Protein AF-A0A7R9EX30-F1 (afdb_monomer_lite)

Structure (mmCIF, N/CA/C/O backbone):
data_AF-A0A7R9EX30-F1
#
_entry.id   AF-A0A7R9EX30-F1
#
loop_
_atom_site.group_PDB
_atom_site.id
_atom_site.type_symbol
_atom_site.label_atom_id
_atom_site.label_alt_id
_atom_site.label_comp_id
_atom_site.label_asym_id
_atom_site.label_entity_id
_atom_site.label_seq_id
_atom_site.pdbx_PDB_ins_code
_atom_site.Cartn_x
_atom_site.Cartn_y
_atom_site.Cartn_z
_atom_site.occupancy
_atom_site.B_iso_or_equiv
_atom_site.auth_seq_id
_atom_site.auth_comp_id
_atom_site.auth_asym_id
_atom_site.auth_atom_id
_atom_site.pdbx_PDB_model_num
ATOM 1 N N . MET A 1 1 ? -9.627 -16.701 -15.677 1.00 30.45 1 MET A N 1
ATOM 2 C CA . MET A 1 1 ? -9.906 -16.540 -17.117 1.00 30.45 1 MET A CA 1
ATOM 3 C C . MET A 1 1 ? -9.283 -15.235 -17.577 1.00 30.45 1 MET A C 1
ATOM 5 O O . MET A 1 1 ? -9.792 -14.176 -17.237 1.00 30.45 1 MET A O 1
ATOM 9 N N . SER A 1 2 ? -8.123 -15.311 -18.222 1.00 34.50 2 SER A N 1
ATOM 10 C CA . SER A 1 2 ? -7.417 -14.167 -18.801 1.00 34.50 2 SER A CA 1
ATOM 11 C C . SER A 1 2 ? -8.084 -13.784 -20.119 1.00 34.50 2 SER A C 1
ATOM 13 O O . SER A 1 2 ? -8.104 -14.588 -21.047 1.00 34.50 2 SER A O 1
ATOM 15 N N . PHE A 1 3 ? -8.633 -12.573 -20.204 1.00 44.47 3 PHE A N 1
ATOM 16 C CA . PHE A 1 3 ? -9.014 -11.983 -21.483 1.00 44.47 3 PHE A CA 1
ATOM 17 C C . PHE A 1 3 ? -7.725 -11.647 -22.239 1.00 44.47 3 PHE A C 1
ATOM 19 O O . PHE A 1 3 ? -7.141 -10.580 -22.049 1.00 44.47 3 PHE A O 1
ATOM 26 N N . GLU A 1 4 ? -7.243 -12.575 -23.064 1.00 51.69 4 GLU A N 1
ATOM 27 C CA . GLU A 1 4 ? -6.315 -12.228 -24.136 1.00 51.69 4 GLU A CA 1
ATOM 28 C C . GLU A 1 4 ? -7.069 -11.315 -25.103 1.00 51.69 4 GLU A C 1
ATOM 30 O O . GLU A 1 4 ? -7.846 -11.754 -25.948 1.00 51.69 4 GLU A O 1
ATOM 35 N N . LEU A 1 5 ? -6.906 -10.006 -24.908 1.00 55.34 5 LEU A N 1
ATOM 36 C CA . LEU A 1 5 ? -7.378 -9.001 -25.844 1.00 55.34 5 LEU A CA 1
ATOM 37 C C . LEU A 1 5 ? -6.780 -9.330 -27.220 1.00 55.34 5 LEU A C 1
ATOM 39 O O . LEU A 1 5 ? -5.555 -9.388 -27.354 1.00 55.34 5 LEU A O 1
ATOM 43 N N . LEU A 1 6 ? -7.640 -9.506 -28.227 1.00 61.50 6 LEU A N 1
ATOM 44 C CA . LEU A 1 6 ? -7.308 -9.582 -29.655 1.00 61.50 6 LEU A CA 1
ATOM 45 C C . LEU A 1 6 ? -6.688 -8.251 -30.114 1.00 61.50 6 LEU A C 1
ATOM 47 O O . LEU A 1 6 ? -7.294 -7.438 -30.805 1.00 61.50 6 LEU A O 1
ATOM 51 N N . SER A 1 7 ? -5.475 -7.984 -29.651 1.00 65.50 7 SER A N 1
ATOM 52 C CA . SER A 1 7 ? -4.681 -6.828 -30.021 1.00 65.50 7 SER A CA 1
ATOM 53 C C . SER A 1 7 ? -4.092 -7.098 -31.401 1.00 65.50 7 SER A C 1
ATOM 55 O O . SER A 1 7 ? -3.273 -7.998 -31.561 1.00 65.50 7 SER A O 1
ATOM 57 N N . THR A 1 8 ? -4.470 -6.291 -32.391 1.00 75.69 8 THR A N 1
ATOM 58 C CA . THR A 1 8 ? -3.942 -6.374 -33.765 1.00 75.69 8 THR A CA 1
ATOM 59 C C . THR A 1 8 ? -2.451 -6.038 -33.858 1.00 75.69 8 THR A C 1
ATOM 61 O O . THR A 1 8 ? -1.811 -6.335 -34.866 1.00 75.69 8 THR A O 1
ATOM 64 N N . ARG A 1 9 ? -1.870 -5.433 -32.812 1.00 80.12 9 ARG A N 1
ATOM 65 C CA . ARG A 1 9 ? -0.438 -5.128 -32.755 1.00 80.12 9 ARG A CA 1
ATOM 66 C C . ARG A 1 9 ? 0.376 -6.340 -32.300 1.00 80.12 9 ARG A C 1
ATOM 68 O O . ARG A 1 9 ? 0.007 -7.035 -31.352 1.00 80.12 9 ARG A O 1
ATOM 75 N N . ARG A 1 10 ? 1.529 -6.541 -32.946 1.00 81.44 10 ARG A N 1
ATOM 76 C CA . ARG A 1 10 ? 2.543 -7.505 -32.496 1.00 81.44 10 ARG A CA 1
ATOM 77 C C . ARG A 1 10 ? 3.085 -7.067 -31.127 1.00 81.44 10 ARG A C 1
ATOM 79 O O . ARG A 1 10 ? 3.321 -5.868 -30.948 1.00 81.44 10 ARG A O 1
ATOM 86 N N . PRO A 1 11 ? 3.273 -7.994 -30.171 1.00 83.94 11 PRO A N 1
ATOM 87 C CA . PRO A 1 11 ? 3.837 -7.654 -28.872 1.00 83.94 11 PRO A CA 1
ATOM 88 C C . PRO A 1 11 ? 5.258 -7.117 -29.046 1.00 83.94 11 PRO A C 1
ATOM 90 O O . PRO A 1 11 ? 6.052 -7.653 -29.817 1.00 83.94 11 PRO A O 1
ATOM 93 N N . THR A 1 12 ? 5.569 -6.034 -28.343 1.00 88.38 12 THR A N 1
ATOM 94 C CA . THR A 1 12 ? 6.916 -5.462 -28.331 1.00 88.38 12 THR A CA 1
ATOM 95 C C . THR A 1 12 ? 7.791 -6.146 -27.282 1.00 88.38 12 THR A C 1
ATOM 97 O O . THR A 1 12 ? 7.291 -6.720 -26.314 1.00 88.38 12 THR A O 1
ATOM 100 N N . ARG A 1 13 ? 9.118 -5.984 -27.394 1.00 86.31 13 ARG A N 1
ATOM 101 C CA . ARG A 1 13 ? 10.075 -6.446 -26.368 1.00 86.31 13 ARG A CA 1
ATOM 102 C C . ARG A 1 13 ? 9.781 -5.866 -24.975 1.00 86.31 13 ARG A C 1
ATOM 104 O O . ARG A 1 13 ? 10.134 -6.461 -23.961 1.00 86.31 13 ARG A O 1
ATOM 111 N N . VAL A 1 14 ? 9.140 -4.695 -24.924 1.00 87.38 14 VAL A N 1
ATOM 112 C CA . VAL A 1 14 ? 8.677 -4.061 -23.682 1.00 87.38 14 VAL A CA 1
ATOM 113 C C . VAL A 1 14 ? 7.438 -4.773 -23.140 1.00 87.38 14 VAL A C 1
ATOM 115 O O . VAL A 1 14 ? 7.403 -5.088 -21.954 1.00 87.38 14 VAL A O 1
ATOM 118 N N . ASP A 1 15 ? 6.454 -5.091 -23.987 1.00 88.00 15 ASP A N 1
ATOM 119 C CA . ASP A 1 15 ? 5.266 -5.847 -23.566 1.00 88.00 15 ASP A CA 1
ATOM 120 C C . ASP A 1 15 ? 5.659 -7.231 -23.008 1.00 88.00 15 ASP A C 1
ATOM 122 O O . ASP A 1 15 ? 5.120 -7.669 -21.994 1.00 88.00 15 ASP A O 1
ATOM 126 N N . GLU A 1 16 ? 6.644 -7.902 -23.612 1.00 89.31 16 GLU A N 1
ATOM 127 C CA . GLU A 1 16 ? 7.201 -9.170 -23.111 1.00 89.31 16 GLU A CA 1
ATOM 128 C C . GLU A 1 16 ? 7.868 -9.038 -21.736 1.00 89.31 16 GLU A C 1
ATOM 130 O O . GLU A 1 16 ? 7.837 -9.968 -20.929 1.00 89.31 16 GLU A O 1
ATOM 135 N N . LEU A 1 17 ? 8.496 -7.894 -21.458 1.00 90.56 17 LEU A N 1
ATOM 136 C CA . LEU A 1 17 ? 9.105 -7.615 -20.160 1.00 90.56 17 LEU A CA 1
ATOM 137 C C . LEU A 1 17 ? 8.028 -7.440 -19.079 1.00 90.56 17 LEU A C 1
ATOM 139 O O . LEU A 1 17 ? 8.109 -8.070 -18.027 1.00 90.56 17 LEU A O 1
ATOM 143 N N . TYR A 1 18 ? 6.990 -6.649 -19.365 1.00 87.81 18 TYR A N 1
ATOM 144 C CA . TYR A 1 18 ? 5.854 -6.460 -18.455 1.00 87.81 18 TYR A CA 1
ATOM 145 C C . TYR A 1 18 ? 5.036 -7.737 -18.244 1.00 87.81 18 TYR A C 1
ATOM 147 O O . TYR A 1 18 ? 4.479 -7.930 -17.168 1.00 87.81 18 TYR A O 1
ATOM 155 N N . LYS A 1 19 ? 4.966 -8.629 -19.240 1.00 87.94 19 LYS A N 1
ATOM 156 C CA . LYS A 1 19 ? 4.365 -9.961 -19.067 1.00 87.94 19 LYS A CA 1
ATOM 157 C C . LYS A 1 19 ? 5.197 -10.864 -18.153 1.00 87.94 19 LYS A C 1
ATOM 159 O O . LYS A 1 19 ? 4.623 -11.671 -17.431 1.00 87.94 19 LYS A O 1
ATOM 164 N N . ALA A 1 20 ? 6.525 -10.740 -18.181 1.00 91.25 20 ALA A N 1
ATOM 165 C CA . ALA A 1 20 ? 7.414 -11.577 -17.377 1.00 91.25 20 ALA A CA 1
ATOM 166 C C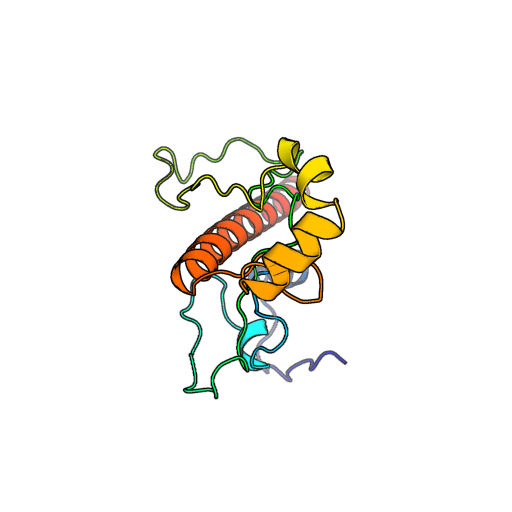 . ALA A 1 20 ? 7.446 -11.181 -15.894 1.00 91.25 20 ALA A C 1
ATOM 168 O O . ALA A 1 20 ? 7.562 -12.050 -15.033 1.00 91.25 20 ALA A O 1
ATOM 169 N N . VAL A 1 21 ? 7.331 -9.887 -15.585 1.00 90.31 21 VAL A N 1
ATOM 170 C CA . VAL A 1 21 ? 7.318 -9.387 -14.205 1.00 90.31 21 VAL A CA 1
ATOM 171 C C . VAL A 1 21 ? 5.894 -8.960 -13.842 1.00 90.31 21 VAL A C 1
ATOM 173 O O . VAL A 1 21 ? 5.437 -7.926 -14.327 1.00 90.31 21 VAL A O 1
ATOM 176 N N . PRO A 1 22 ? 5.168 -9.697 -12.983 1.00 88.81 22 PRO A N 1
ATOM 177 C CA . PRO A 1 22 ? 3.807 -9.325 -12.612 1.00 88.81 22 PRO A CA 1
ATOM 178 C C . PRO A 1 22 ? 3.771 -8.052 -11.750 1.00 88.81 22 PRO A C 1
ATOM 180 O O . PRO A 1 22 ? 4.714 -7.732 -11.017 1.00 88.81 22 PRO A O 1
ATOM 183 N N . LYS A 1 23 ? 2.646 -7.323 -11.799 1.00 87.81 23 LYS A N 1
ATOM 184 C CA . LYS A 1 23 ? 2.392 -6.202 -10.879 1.00 87.81 23 LYS A CA 1
ATOM 185 C C . LYS A 1 23 ? 2.330 -6.732 -9.433 1.00 87.81 23 LYS A C 1
ATOM 187 O O . LYS A 1 23 ? 1.695 -7.761 -9.196 1.00 87.81 23 LYS A O 1
ATOM 192 N N . PRO A 1 24 ? 2.941 -6.044 -8.453 1.00 88.69 24 PRO A N 1
ATOM 193 C CA . PRO A 1 24 ? 2.877 -6.461 -7.058 1.00 88.69 24 PRO A CA 1
ATOM 194 C C . PRO A 1 24 ? 1.444 -6.373 -6.511 1.00 88.69 24 PRO A C 1
ATOM 196 O O . PRO A 1 24 ? 0.687 -5.453 -6.832 1.00 88.69 24 PRO A O 1
ATOM 199 N N . ALA A 1 25 ? 1.082 -7.330 -5.656 1.00 86.62 25 ALA A N 1
ATOM 200 C CA . ALA A 1 25 ? -0.222 -7.368 -5.002 1.00 86.62 25 ALA A CA 1
ATOM 201 C C . ALA A 1 25 ? -0.403 -6.210 -3.998 1.00 86.62 25 ALA A C 1
ATOM 203 O O . ALA A 1 25 ? 0.566 -5.648 -3.491 1.00 86.62 25 ALA A O 1
ATOM 204 N N . GLY A 1 26 ? -1.659 -5.868 -3.691 1.00 83.81 26 GLY A N 1
ATOM 205 C CA . GLY A 1 26 ? -2.007 -4.858 -2.678 1.00 83.81 26 GLY A CA 1
ATOM 206 C C . GLY A 1 26 ? -2.131 -3.420 -3.197 1.00 83.81 26 GLY A C 1
ATOM 207 O O . GLY A 1 26 ? -2.500 -2.529 -2.440 1.00 83.81 26 GLY A O 1
ATOM 208 N N . GLY A 1 27 ? -1.875 -3.178 -4.487 1.00 82.88 27 GLY A N 1
ATOM 209 C CA . GLY A 1 27 ? -2.064 -1.860 -5.107 1.00 82.88 27 GLY A CA 1
ATOM 210 C C . GLY A 1 27 ? -3.517 -1.515 -5.454 1.00 82.88 27 GLY A C 1
ATOM 211 O O . GLY A 1 27 ? -3.792 -0.376 -5.839 1.00 82.88 27 GLY A O 1
ATOM 212 N N . VAL A 1 28 ? -4.434 -2.479 -5.339 1.00 86.31 28 VAL A N 1
ATOM 213 C CA . VAL A 1 28 ? -5.857 -2.340 -5.671 1.00 86.31 28 VAL A CA 1
ATOM 214 C C . VAL A 1 28 ? -6.697 -2.761 -4.458 1.00 86.31 28 VAL A C 1
ATOM 216 O O . VAL A 1 28 ? -6.433 -3.820 -3.886 1.00 86.31 28 VAL A O 1
ATOM 219 N N . PRO A 1 29 ? -7.698 -1.960 -4.049 1.00 85.12 29 PRO A N 1
ATOM 220 C CA . PRO A 1 29 ? -8.637 -2.341 -2.994 1.00 85.12 29 PRO A CA 1
ATOM 221 C C . PRO A 1 29 ? -9.410 -3.622 -3.336 1.00 85.12 29 PRO A C 1
ATOM 223 O O . PRO A 1 29 ? -9.800 -3.818 -4.484 1.00 85.12 29 PRO A O 1
ATOM 226 N N . LYS A 1 30 ? -9.697 -4.465 -2.335 1.00 79.44 30 LYS A N 1
ATOM 227 C CA . LYS A 1 30 ? -10.373 -5.766 -2.529 1.00 79.44 30 LYS A CA 1
ATOM 228 C C . LYS A 1 30 ? -11.758 -5.661 -3.168 1.00 79.44 30 LYS A C 1
ATOM 230 O O . LYS A 1 30 ? -12.067 -6.416 -4.079 1.00 79.44 30 LYS A O 1
ATOM 235 N N . HIS A 1 31 ? -12.572 -4.716 -2.704 1.00 79.38 31 HIS A N 1
ATOM 236 C CA . HIS A 1 31 ? -13.904 -4.431 -3.257 1.00 79.38 31 HIS A CA 1
ATOM 237 C C . HIS A 1 31 ? -13.842 -3.328 -4.323 1.00 79.38 31 HIS A C 1
ATOM 239 O O . HIS A 1 31 ? -14.727 -2.482 -4.429 1.00 79.38 31 HIS A O 1
ATOM 245 N N . GLY A 1 32 ? -12.731 -3.283 -5.060 1.00 80.19 32 GLY A N 1
ATOM 246 C CA . GLY A 1 32 ? -12.483 -2.292 -6.088 1.00 80.19 32 GLY A CA 1
ATOM 247 C C . GLY A 1 32 ? -13.156 -2.605 -7.417 1.00 80.19 32 GLY A C 1
ATOM 248 O O . GLY A 1 32 ? -13.594 -3.723 -7.678 1.00 80.19 32 GLY A O 1
ATOM 249 N N . LEU A 1 33 ? -13.214 -1.596 -8.284 1.00 85.25 33 LEU A N 1
ATOM 250 C CA . LEU A 1 33 ? -13.722 -1.770 -9.642 1.00 85.25 33 LEU A CA 1
ATOM 251 C C . LEU A 1 33 ? -12.753 -2.629 -10.471 1.00 85.25 33 LEU A C 1
ATOM 253 O O . LEU A 1 33 ? -11.540 -2.440 -10.348 1.00 85.25 33 LEU A O 1
ATOM 257 N N . PRO A 1 34 ? -13.247 -3.484 -11.387 1.00 85.62 34 PRO A N 1
ATOM 258 C CA . PRO A 1 34 ? -12.391 -4.317 -12.236 1.00 85.62 34 PRO A CA 1
ATOM 259 C C . PRO A 1 34 ? -11.326 -3.523 -13.007 1.00 85.62 34 PRO A C 1
ATOM 261 O O . PRO A 1 34 ? -10.176 -3.950 -13.086 1.00 85.62 34 PRO A O 1
ATOM 264 N N . ILE A 1 35 ? -11.684 -2.321 -13.477 1.00 85.69 35 ILE A N 1
ATOM 265 C CA . ILE A 1 35 ? -10.802 -1.417 -14.235 1.00 85.69 35 ILE A CA 1
ATOM 266 C C . ILE A 1 35 ? -9.543 -0.991 -13.459 1.00 85.69 35 ILE A C 1
ATOM 268 O O . ILE A 1 35 ? -8.557 -0.552 -14.048 1.00 85.69 35 ILE A O 1
ATOM 272 N N . TRP A 1 36 ? -9.538 -1.113 -12.129 1.00 86.44 36 TRP A N 1
ATOM 273 C CA . TRP A 1 36 ? -8.389 -0.731 -11.310 1.00 86.44 36 TRP A CA 1
ATOM 274 C C . TRP A 1 36 ? -7.216 -1.712 -11.409 1.00 86.44 36 TRP A C 1
ATOM 276 O O . TRP A 1 36 ? -6.089 -1.308 -11.131 1.00 86.44 36 TRP A O 1
ATOM 286 N N . ASN A 1 37 ? -7.448 -2.960 -11.829 1.00 84.75 37 ASN A N 1
ATOM 287 C CA . ASN A 1 37 ? -6.379 -3.949 -12.024 1.00 84.75 37 ASN A CA 1
ATOM 288 C C . ASN A 1 37 ? -5.502 -3.617 -13.241 1.00 84.75 37 ASN A C 1
ATOM 290 O O . ASN A 1 37 ? -4.274 -3.768 -13.213 1.00 84.75 37 ASN A O 1
ATOM 294 N N . ASP A 1 38 ? -6.128 -3.092 -14.290 1.00 84.19 38 ASP A N 1
ATOM 295 C CA . ASP A 1 38 ? -5.439 -2.722 -15.525 1.00 84.19 38 ASP A CA 1
ATOM 296 C C . ASP A 1 38 ? -4.717 -1.381 -15.387 1.00 84.19 38 ASP A C 1
ATOM 298 O O . ASP A 1 38 ? -3.681 -1.154 -16.018 1.00 84.19 38 ASP A O 1
ATOM 302 N N . LEU A 1 39 ? -5.186 -0.534 -14.469 1.00 87.56 39 LEU A N 1
ATOM 303 C CA . LEU A 1 39 ? -4.619 0.778 -14.207 1.00 87.56 39 LEU A CA 1
ATOM 304 C C . LEU A 1 39 ? -3.137 0.709 -13.787 1.00 87.56 39 LEU A C 1
ATOM 306 O O . LEU A 1 39 ? -2.674 -0.222 -13.114 1.00 87.56 39 LEU A O 1
ATOM 310 N N . LEU A 1 40 ? -2.375 1.729 -14.180 1.00 86.81 40 LEU A N 1
ATOM 311 C CA . LEU A 1 40 ? -1.012 1.932 -13.700 1.00 86.81 40 LEU A CA 1
ATOM 312 C C . LEU A 1 40 ? -1.008 2.273 -12.203 1.00 86.81 40 LEU A C 1
ATOM 314 O O . LEU A 1 40 ? -1.964 2.833 -11.659 1.00 86.81 40 LEU A O 1
ATOM 318 N N . LEU A 1 41 ? 0.092 1.937 -11.528 1.00 87.19 41 LEU A N 1
ATOM 319 C CA . LEU A 1 41 ? 0.255 2.175 -10.092 1.00 87.19 41 LEU A CA 1
ATOM 320 C C . LEU A 1 41 ? 0.400 3.670 -9.741 1.00 87.19 41 LEU A C 1
ATOM 322 O O . LEU A 1 41 ? 0.098 4.045 -8.613 1.00 87.19 41 LEU A O 1
ATOM 326 N N . ASP A 1 42 ? 0.807 4.529 -10.681 1.00 84.06 42 ASP A N 1
ATOM 327 C CA . ASP A 1 42 ? 0.841 5.990 -10.488 1.00 84.06 42 ASP A CA 1
ATOM 328 C C . ASP A 1 42 ? -0.457 6.706 -10.874 1.00 84.06 42 ASP A C 1
ATOM 330 O O . ASP A 1 42 ? -0.699 7.829 -10.431 1.00 84.06 42 ASP A O 1
ATOM 334 N N . ALA A 1 43 ? -1.302 6.070 -11.679 1.00 87.25 43 ALA A N 1
ATOM 335 C CA . ALA A 1 43 ? -2.517 6.689 -12.158 1.00 87.25 43 ALA A CA 1
ATOM 336 C C . ALA A 1 43 ? -3.545 6.815 -11.027 1.00 87.25 43 ALA A C 1
ATOM 338 O O . ALA A 1 43 ? -3.709 5.933 -10.174 1.00 87.25 43 ALA A O 1
ATOM 339 N N . LYS A 1 44 ? -4.259 7.942 -11.028 1.00 84.69 44 LYS A N 1
ATOM 340 C CA . LYS A 1 44 ? -5.291 8.255 -10.037 1.00 84.69 44 LYS A CA 1
ATOM 341 C C . LYS A 1 44 ? -6.410 7.214 -10.094 1.00 84.69 44 LYS A C 1
ATOM 343 O O . LYS A 1 44 ? -6.973 6.977 -11.159 1.00 84.69 44 LYS A O 1
ATOM 348 N N . LEU A 1 45 ? -6.770 6.641 -8.943 1.00 84.44 45 LEU A N 1
ATOM 349 C CA . LEU A 1 45 ? -7.942 5.768 -8.852 1.00 84.44 45 LEU A CA 1
ATOM 350 C C . LEU A 1 45 ? -9.212 6.593 -9.121 1.00 84.44 45 LEU A C 1
ATOM 352 O O . LEU A 1 45 ? -9.428 7.595 -8.430 1.00 84.44 45 LEU A O 1
ATOM 356 N N . PRO A 1 46 ? -10.059 6.208 -10.093 1.00 83.00 46 PRO A N 1
ATOM 357 C CA . PRO A 1 46 ? -11.349 6.851 -10.284 1.00 83.00 46 PRO A CA 1
ATOM 358 C C . PRO A 1 46 ? -12.272 6.454 -9.129 1.00 83.00 46 PRO A C 1
ATOM 360 O O . PRO A 1 46 ? -12.736 5.317 -9.051 1.00 83.00 46 PRO A O 1
ATOM 363 N N . ILE A 1 47 ? -12.502 7.385 -8.202 1.00 81.19 47 ILE A N 1
ATOM 364 C CA . ILE A 1 47 ? -13.362 7.168 -7.034 1.00 81.19 47 ILE A CA 1
ATOM 365 C C . ILE A 1 47 ? -14.789 7.512 -7.420 1.00 81.19 47 ILE A C 1
ATOM 367 O O . ILE A 1 47 ? -15.098 8.658 -7.746 1.00 81.19 47 ILE A O 1
ATOM 371 N N . ILE A 1 48 ? -15.656 6.512 -7.349 1.00 81.94 48 ILE A N 1
ATOM 372 C CA . ILE A 1 48 ? -17.097 6.689 -7.483 1.00 81.94 48 ILE A CA 1
ATOM 373 C C . ILE A 1 48 ? -17.651 7.081 -6.111 1.00 81.94 48 ILE A C 1
ATOM 375 O O . ILE A 1 48 ? -17.134 6.649 -5.078 1.00 81.94 48 ILE A O 1
ATOM 379 N N . LYS A 1 49 ? -18.709 7.898 -6.086 1.00 81.44 49 LYS A N 1
ATOM 380 C CA . LYS A 1 49 ? -19.484 8.163 -4.867 1.00 81.44 49 LYS A CA 1
ATOM 381 C C . LYS A 1 49 ? -20.209 6.879 -4.448 1.00 81.44 49 LYS A C 1
ATOM 383 O O . LYS A 1 49 ? -21.355 6.657 -4.820 1.00 81.44 49 LYS A O 1
ATOM 388 N N . ALA A 1 50 ? -19.504 6.013 -3.732 1.00 79.50 50 ALA A N 1
ATOM 389 C CA . ALA A 1 50 ? -20.044 4.787 -3.169 1.00 79.50 50 ALA A CA 1
ATOM 390 C C . ALA A 1 50 ? -20.732 5.078 -1.819 1.00 79.50 50 ALA A C 1
ATOM 392 O O . ALA A 1 50 ? -20.353 6.040 -1.137 1.00 79.50 50 ALA A O 1
ATOM 393 N N . PRO A 1 51 ? -21.723 4.269 -1.406 1.00 83.88 51 PRO A N 1
ATOM 394 C CA . PRO A 1 51 ? -22.289 4.373 -0.067 1.00 83.88 51 PRO A CA 1
ATOM 395 C C . PRO A 1 51 ? -21.199 4.187 0.998 1.00 83.88 51 PRO A C 1
ATOM 397 O O . PRO A 1 51 ? -20.187 3.513 0.773 1.00 83.88 51 PRO A O 1
ATOM 400 N N . LYS A 1 52 ? -21.388 4.816 2.164 1.00 78.12 52 LYS A N 1
ATOM 401 C CA . LYS A 1 52 ? -20.415 4.759 3.264 1.00 78.12 52 LYS A CA 1
ATOM 402 C C . LYS A 1 52 ? -20.126 3.296 3.620 1.00 78.12 52 LYS A C 1
ATOM 404 O O . LYS A 1 52 ? -21.051 2.534 3.870 1.00 78.12 52 LYS A O 1
ATOM 409 N N . GLY A 1 53 ? -18.847 2.920 3.618 1.00 75.75 53 GLY A N 1
ATOM 410 C CA . GLY A 1 53 ? -18.392 1.561 3.934 1.00 75.75 53 GLY A CA 1
ATOM 411 C C . GLY A 1 53 ? -18.293 0.597 2.746 1.00 75.75 53 GLY A C 1
ATOM 412 O O . GLY A 1 53 ? -17.658 -0.440 2.887 1.00 75.75 53 GLY A O 1
ATOM 413 N N . ALA A 1 54 ? -18.825 0.931 1.564 1.00 81.06 54 ALA A N 1
ATOM 414 C CA . ALA A 1 54 ? -18.712 0.045 0.398 1.00 81.06 54 ALA A CA 1
ATOM 415 C C . ALA A 1 54 ? -17.286 -0.029 -0.169 1.00 81.06 54 ALA A C 1
ATOM 417 O O . ALA A 1 54 ? -16.883 -1.055 -0.712 1.00 81.06 54 ALA A O 1
ATOM 418 N N . LEU A 1 55 ? -16.513 1.051 -0.030 1.00 85.00 55 LEU A N 1
ATOM 419 C CA . LEU A 1 55 ? -15.123 1.106 -0.460 1.00 85.00 55 LEU A CA 1
ATOM 420 C C . LEU A 1 55 ? -14.213 1.285 0.752 1.00 85.00 55 LEU A C 1
ATOM 422 O O . LEU A 1 55 ? -14.090 2.383 1.294 1.00 85.00 55 LEU A O 1
ATOM 426 N N . VAL A 1 56 ? -13.565 0.195 1.155 1.00 87.50 56 VAL A N 1
ATOM 427 C CA . VAL A 1 56 ? -12.561 0.197 2.218 1.00 87.50 56 VAL A CA 1
ATOM 428 C C . VAL A 1 56 ? -11.181 0.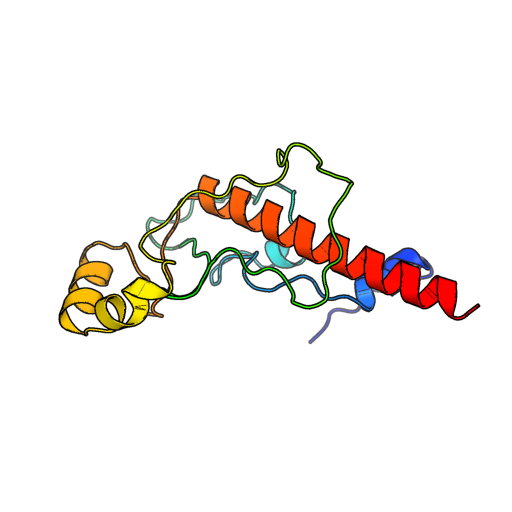062 1.593 1.00 87.50 56 VAL A C 1
ATOM 430 O O . VAL A 1 56 ? -10.908 -0.873 0.838 1.00 87.50 56 VAL A O 1
ATOM 433 N N . PHE A 1 57 ? -10.310 1.017 1.901 1.00 90.44 57 PHE A N 1
ATOM 434 C CA . PHE A 1 57 ? -8.916 0.982 1.484 1.00 90.44 57 PHE A CA 1
ATOM 435 C C . PHE A 1 57 ? -8.080 0.294 2.560 1.00 90.44 57 PHE A C 1
ATOM 437 O O . PHE A 1 57 ? -8.203 0.618 3.741 1.00 90.44 57 PHE A O 1
ATOM 444 N N . SER A 1 58 ? -7.215 -0.629 2.147 1.00 91.62 58 SER A N 1
ATOM 445 C CA . SER A 1 58 ? -6.255 -1.297 3.023 1.00 91.62 58 SER A CA 1
ATOM 446 C C . SER A 1 58 ? -4.884 -1.392 2.348 1.00 91.62 58 SER A C 1
ATOM 448 O O . SER A 1 58 ? -4.783 -1.340 1.122 1.00 91.62 58 SER A O 1
ATOM 450 N N . ARG A 1 59 ? -3.814 -1.476 3.151 1.00 89.19 59 ARG A N 1
ATOM 451 C CA . ARG A 1 59 ? -2.413 -1.539 2.668 1.00 89.19 59 ARG A CA 1
ATOM 452 C C . ARG A 1 59 ? -1.666 -2.810 3.097 1.00 89.19 59 ARG A C 1
ATOM 454 O O . ARG A 1 59 ? -0.461 -2.921 2.896 1.00 89.19 59 ARG A O 1
ATOM 461 N N . GLY A 1 60 ? -2.376 -3.769 3.691 1.00 90.69 60 GLY A N 1
ATOM 462 C CA . GLY A 1 60 ? -1.827 -5.040 4.168 1.00 90.69 60 GLY A CA 1
ATOM 463 C C . GLY A 1 60 ? -2.346 -5.433 5.550 1.00 90.69 60 GLY A C 1
ATOM 464 O O . GLY A 1 60 ? -3.145 -4.717 6.160 1.00 90.69 60 GLY A O 1
ATOM 465 N N . LYS A 1 61 ? -1.881 -6.584 6.045 1.00 92.31 61 LYS A N 1
ATOM 466 C CA . LYS A 1 61 ? -2.235 -7.082 7.377 1.00 92.31 61 LYS A CA 1
ATOM 467 C C . LYS A 1 61 ? -1.565 -6.275 8.483 1.00 92.31 61 LYS A C 1
ATOM 469 O O . LYS A 1 61 ? -0.471 -5.733 8.323 1.00 92.31 61 LYS A O 1
ATOM 474 N N . VAL A 1 62 ? -2.241 -6.230 9.620 1.00 94.06 62 VAL A N 1
ATOM 475 C CA . VAL A 1 62 ? -1.737 -5.583 10.830 1.00 94.06 62 VAL A CA 1
ATOM 476 C C . VAL A 1 62 ? -0.575 -6.396 11.410 1.00 94.06 62 VAL A C 1
ATOM 478 O O . VAL A 1 62 ? -0.580 -7.626 11.375 1.00 94.06 62 VAL A O 1
ATOM 481 N N . GLY A 1 63 ? 0.451 -5.708 11.905 1.00 91.81 63 GLY A N 1
ATOM 482 C CA . GLY A 1 63 ? 1.698 -6.307 12.384 1.00 91.81 63 GLY A CA 1
ATOM 483 C C . GLY A 1 63 ? 2.625 -6.812 11.271 1.00 91.81 63 GLY A C 1
ATOM 484 O O . GLY A 1 63 ? 3.674 -7.384 11.568 1.00 91.81 63 GLY A O 1
ATOM 485 N N . GLU A 1 64 ? 2.271 -6.619 9.995 1.00 91.62 64 GLU A N 1
ATOM 486 C CA . GLU A 1 64 ? 3.187 -6.831 8.875 1.00 91.62 64 GLU A CA 1
ATOM 487 C C . GLU A 1 64 ? 3.861 -5.523 8.472 1.00 91.62 64 GLU A C 1
ATOM 489 O O . GLU A 1 64 ? 3.206 -4.491 8.300 1.00 91.62 64 GLU A O 1
ATOM 494 N N . LYS A 1 65 ? 5.176 -5.599 8.236 1.00 91.00 65 LYS A N 1
ATOM 495 C CA . LYS A 1 65 ? 5.958 -4.467 7.745 1.00 91.00 65 LYS A CA 1
ATOM 496 C C . LYS A 1 65 ? 5.445 -4.040 6.370 1.00 91.00 65 LYS A C 1
ATOM 498 O O . LYS A 1 65 ? 5.531 -4.798 5.399 1.00 91.00 65 LYS A O 1
ATOM 503 N N . LEU A 1 66 ? 4.970 -2.800 6.297 1.00 89.12 66 LEU A N 1
ATOM 504 C CA . LEU A 1 66 ? 4.439 -2.201 5.074 1.00 89.12 66 LEU A CA 1
ATOM 505 C C . LEU A 1 66 ? 5.528 -2.026 4.005 1.00 89.12 66 LEU A C 1
ATOM 507 O O . LEU A 1 66 ? 5.368 -2.430 2.854 1.00 89.12 66 LEU A O 1
ATOM 511 N N . TRP A 1 67 ? 6.666 -1.462 4.416 1.00 88.19 67 TRP A N 1
ATOM 512 C CA . TRP A 1 67 ? 7.802 -1.144 3.554 1.00 88.19 67 TRP A CA 1
ATOM 513 C C . TRP A 1 67 ? 8.828 -2.286 3.571 1.00 88.19 67 TRP A C 1
ATOM 515 O O . TRP A 1 67 ? 9.764 -2.305 4.375 1.00 88.19 67 TRP A O 1
ATOM 525 N N . ARG A 1 68 ? 8.652 -3.274 2.696 1.00 83.06 68 ARG A N 1
ATOM 526 C CA . ARG A 1 68 ? 9.611 -4.370 2.481 1.00 83.06 68 ARG A CA 1
ATOM 527 C C . ARG A 1 68 ? 10.681 -3.965 1.460 1.00 83.06 68 ARG A C 1
ATOM 529 O O . ARG A 1 68 ? 10.368 -3.480 0.376 1.00 83.06 68 ARG A O 1
ATOM 536 N N . ARG A 1 69 ? 11.958 -4.177 1.771 1.00 73.81 69 ARG A N 1
ATOM 537 C CA . ARG A 1 69 ? 12.993 -4.207 0.727 1.00 73.81 69 ARG A CA 1
ATOM 538 C C . ARG A 1 69 ? 13.147 -5.655 0.261 1.00 73.81 69 ARG A C 1
ATOM 540 O O . ARG A 1 69 ? 13.318 -6.517 1.124 1.00 73.81 69 ARG A O 1
ATOM 547 N N . PRO A 1 70 ? 13.061 -5.945 -1.047 1.00 71.50 70 PRO A N 1
ATOM 548 C CA . PRO A 1 70 ? 13.455 -7.244 -1.573 1.00 71.50 70 PRO A CA 1
ATOM 549 C C . PRO A 1 70 ? 14.925 -7.511 -1.232 1.00 71.50 70 PRO A C 1
ATOM 551 O O . PRO A 1 70 ? 15.7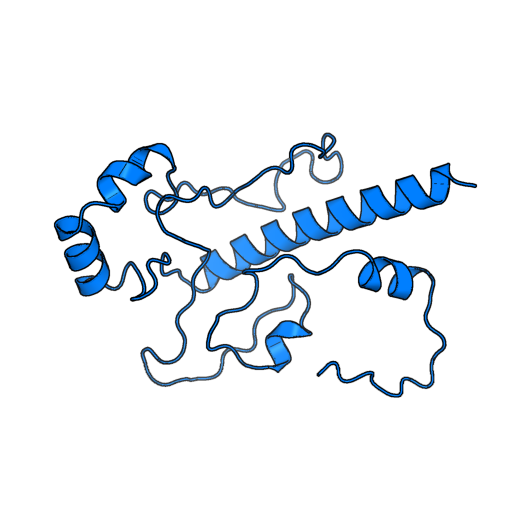55 -6.609 -1.329 1.00 71.50 70 PRO A O 1
ATOM 554 N N . ALA A 1 71 ? 15.253 -8.743 -0.840 1.00 64.94 71 ALA A N 1
ATOM 555 C CA . ALA A 1 71 ? 16.610 -9.110 -0.421 1.00 64.94 71 ALA A CA 1
ATOM 556 C C . ALA A 1 71 ? 17.656 -8.968 -1.546 1.00 64.94 71 ALA A C 1
ATOM 558 O O . ALA A 1 71 ? 18.821 -8.715 -1.269 1.00 64.94 71 ALA A O 1
ATOM 559 N N . ALA A 1 72 ? 17.234 -9.090 -2.807 1.00 66.75 72 ALA A N 1
ATOM 560 C CA . ALA A 1 72 ? 18.095 -9.028 -3.990 1.00 66.75 72 ALA A CA 1
ATOM 561 C C . ALA A 1 72 ? 18.145 -7.632 -4.645 1.00 66.75 72 ALA A C 1
ATOM 563 O O . ALA A 1 72 ? 18.460 -7.512 -5.828 1.00 66.75 72 ALA A O 1
ATOM 564 N N . GLN A 1 73 ? 17.758 -6.571 -3.930 1.00 67.12 73 GLN A N 1
ATOM 565 C CA . GLN A 1 73 ? 17.679 -5.233 -4.510 1.00 67.12 73 GLN A CA 1
ATOM 566 C C . GLN A 1 73 ? 18.993 -4.464 -4.326 1.00 67.12 73 GLN A C 1
ATOM 568 O O . GLN A 1 73 ? 19.403 -4.174 -3.203 1.00 67.12 73 GLN A O 1
ATOM 573 N N . ASN A 1 74 ? 19.629 -4.113 -5.446 1.00 70.62 74 ASN A N 1
ATOM 574 C CA . ASN A 1 74 ? 20.793 -3.229 -5.470 1.00 70.62 74 ASN A CA 1
ATOM 575 C C . ASN A 1 74 ? 20.418 -1.819 -4.994 1.00 70.62 74 ASN A C 1
ATOM 577 O O . ASN A 1 74 ? 19.245 -1.437 -4.978 1.00 70.62 74 ASN A O 1
ATOM 581 N N . PHE A 1 75 ? 21.424 -1.030 -4.617 1.00 74.25 75 PHE A N 1
ATOM 582 C CA . PHE A 1 75 ? 21.210 0.363 -4.244 1.00 74.25 75 PHE A CA 1
ATOM 583 C C . PHE A 1 75 ? 20.564 1.129 -5.409 1.00 74.25 75 PHE A C 1
ATOM 585 O O . PHE A 1 75 ? 21.056 1.091 -6.537 1.00 74.25 75 PHE A O 1
ATOM 592 N N . ASN A 1 76 ? 19.442 1.799 -5.142 1.00 72.94 76 ASN A N 1
ATOM 593 C CA . ASN A 1 76 ? 18.749 2.592 -6.148 1.00 72.94 76 ASN A CA 1
ATOM 594 C C . ASN A 1 76 ? 19.423 3.970 -6.256 1.00 72.94 76 ASN A C 1
ATOM 596 O O . ASN A 1 76 ? 19.416 4.735 -5.295 1.00 72.94 76 ASN A O 1
ATOM 600 N N . LEU A 1 77 ? 19.995 4.270 -7.425 1.00 80.38 77 LEU A N 1
ATOM 601 C CA . LEU A 1 77 ? 20.640 5.554 -7.730 1.00 80.38 77 LEU A CA 1
ATOM 602 C C . LEU A 1 77 ? 19.709 6.555 -8.436 1.00 80.38 77 LEU A C 1
ATOM 604 O O . LEU A 1 77 ? 20.103 7.696 -8.654 1.00 80.38 77 LEU A O 1
ATOM 608 N N . TYR A 1 78 ? 18.491 6.149 -8.807 1.00 79.62 78 TYR A N 1
ATOM 609 C CA . TYR A 1 78 ? 17.529 6.991 -9.526 1.00 79.62 78 TYR A CA 1
ATOM 610 C C . TYR A 1 78 ? 16.826 8.010 -8.621 1.00 79.62 78 TYR A C 1
ATOM 612 O O . TYR A 1 78 ? 16.415 9.061 -9.103 1.00 79.62 78 TYR A O 1
ATOM 620 N N . ASP A 1 79 ? 16.727 7.724 -7.320 1.00 83.38 79 ASP A N 1
ATOM 621 C CA . ASP A 1 79 ? 16.137 8.618 -6.316 1.00 83.38 79 ASP A CA 1
ATOM 622 C C . ASP A 1 79 ? 17.129 8.883 -5.167 1.00 83.38 79 ASP A C 1
ATOM 624 O O . ASP A 1 79 ? 16.949 8.376 -4.056 1.00 83.38 79 ASP A O 1
ATOM 628 N N . PRO A 1 80 ? 18.211 9.646 -5.416 1.00 83.25 80 PRO A N 1
ATOM 629 C CA . PRO A 1 80 ? 19.263 9.881 -4.424 1.00 83.25 80 PRO A CA 1
ATOM 630 C C . PRO A 1 80 ? 18.752 10.609 -3.174 1.00 83.25 80 PRO A C 1
ATOM 632 O O . PRO A 1 80 ? 19.285 10.408 -2.085 1.00 83.25 80 PRO A O 1
ATOM 635 N N . ASN A 1 81 ? 17.701 11.421 -3.321 1.00 84.56 81 ASN A N 1
ATOM 636 C CA . ASN A 1 81 ? 17.126 12.216 -2.237 1.00 84.56 81 ASN A CA 1
ATOM 637 C C . ASN A 1 81 ? 15.895 11.561 -1.582 1.00 84.56 81 ASN A C 1
ATOM 639 O O . ASN A 1 81 ? 15.378 12.090 -0.599 1.00 84.56 81 ASN A O 1
ATOM 643 N N . GLY A 1 82 ? 15.416 10.421 -2.091 1.00 80.38 82 GLY A N 1
ATOM 644 C CA . GLY A 1 82 ? 14.290 9.690 -1.507 1.00 80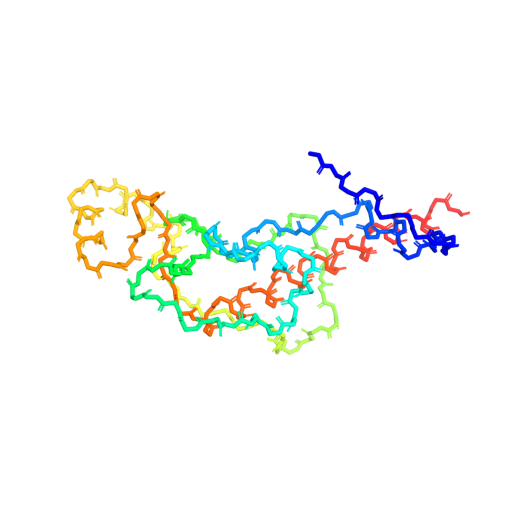.38 82 GLY A CA 1
ATOM 645 C C . GLY A 1 82 ? 12.926 10.373 -1.668 1.00 80.38 82 GLY A C 1
ATOM 646 O O . GLY A 1 82 ? 12.056 10.192 -0.815 1.00 80.38 82 GLY A O 1
ATOM 647 N N . TYR A 1 83 ? 12.724 11.187 -2.708 1.00 85.62 83 TYR A N 1
ATOM 648 C CA . TYR A 1 83 ? 11.493 11.963 -2.892 1.00 85.62 83 TYR A CA 1
ATOM 649 C C . TYR A 1 83 ? 10.332 11.159 -3.483 1.00 85.62 83 TYR A C 1
ATOM 651 O O . TYR A 1 83 ? 9.179 11.591 -3.388 1.00 85.62 83 TYR A O 1
ATOM 659 N N . GLU A 1 84 ? 10.585 9.988 -4.071 1.00 82.56 84 GLU A N 1
ATOM 660 C CA . GLU A 1 84 ? 9.523 9.201 -4.701 1.00 82.56 84 GLU A CA 1
ATOM 661 C C . GLU A 1 84 ? 8.529 8.636 -3.677 1.00 82.56 84 GLU A C 1
ATOM 663 O O . GLU A 1 84 ? 7.313 8.613 -3.917 1.00 82.56 84 GLU A O 1
ATOM 668 N N . VAL A 1 85 ? 9.038 8.178 -2.528 1.00 83.00 85 VAL A N 1
ATOM 669 C CA . VAL A 1 85 ? 8.263 7.469 -1.502 1.00 83.00 85 VAL A CA 1
ATOM 670 C C . VAL A 1 85 ? 8.551 8.043 -0.126 1.00 83.00 85 VAL A C 1
ATOM 672 O O . VAL A 1 85 ? 9.664 7.945 0.384 1.00 83.00 85 VAL A O 1
ATOM 675 N N . THR A 1 86 ? 7.505 8.541 0.526 1.00 85.25 86 THR A N 1
ATOM 676 C CA . THR A 1 86 ? 7.576 8.976 1.920 1.00 85.25 86 THR A CA 1
ATOM 677 C C . THR A 1 86 ? 7.253 7.814 2.856 1.00 85.25 86 THR A C 1
ATOM 679 O O . THR A 1 86 ? 6.178 7.219 2.786 1.00 85.25 86 THR A O 1
ATOM 682 N N . TYR A 1 87 ? 8.184 7.487 3.751 1.00 85.56 87 TYR A N 1
ATOM 683 C CA . TYR A 1 87 ? 8.043 6.383 4.700 1.00 85.56 87 TYR A CA 1
ATOM 684 C C . TYR A 1 87 ? 7.528 6.881 6.043 1.00 85.56 87 TYR A C 1
ATOM 686 O O . TYR A 1 87 ? 8.289 7.078 6.989 1.00 85.56 87 TYR A O 1
ATOM 694 N N . HIS A 1 88 ? 6.221 7.091 6.136 1.00 88.81 88 HIS A N 1
ATOM 695 C CA . HIS A 1 88 ? 5.608 7.406 7.419 1.00 88.81 88 HIS A CA 1
ATOM 696 C C . HIS A 1 88 ? 5.582 6.167 8.320 1.00 88.81 88 HIS A C 1
ATOM 698 O O . HIS A 1 88 ? 5.278 5.058 7.863 1.00 88.81 88 HIS A O 1
ATOM 704 N N . TYR A 1 89 ? 5.918 6.366 9.597 1.00 90.62 89 TYR A N 1
ATOM 705 C CA . TYR A 1 89 ? 5.723 5.346 10.620 1.00 90.62 89 TYR A CA 1
ATOM 706 C C . TYR A 1 89 ? 4.226 5.127 10.843 1.00 90.62 89 TYR A C 1
ATOM 708 O O . TYR A 1 89 ? 3.450 6.080 10.905 1.00 90.62 89 TYR A O 1
ATOM 716 N N . ASP A 1 90 ? 3.839 3.862 10.961 1.00 91.75 90 ASP A N 1
ATOM 717 C CA . ASP A 1 90 ? 2.470 3.443 11.219 1.00 91.75 90 ASP A CA 1
ATOM 718 C C . ASP A 1 90 ? 2.498 2.295 12.227 1.00 91.75 90 ASP A C 1
ATOM 720 O O . ASP A 1 90 ? 3.030 1.219 11.939 1.00 91.75 90 ASP A O 1
ATOM 724 N N . ALA A 1 91 ? 1.929 2.531 13.410 1.00 92.94 91 ALA A N 1
ATOM 725 C CA . ALA A 1 91 ? 1.926 1.568 14.505 1.00 92.94 91 ALA A CA 1
ATOM 726 C C . ALA A 1 91 ? 1.184 0.270 14.142 1.00 92.94 91 ALA A C 1
ATOM 728 O O . ALA A 1 91 ? 1.545 -0.800 14.629 1.00 92.94 91 ALA A O 1
ATOM 729 N N . LEU A 1 92 ? 0.188 0.327 13.247 1.00 94.06 92 LEU A N 1
ATOM 730 C CA . LEU A 1 92 ? -0.538 -0.866 12.801 1.00 94.06 92 LEU A CA 1
ATOM 731 C C . LEU A 1 92 ? 0.319 -1.776 11.916 1.00 94.06 92 LEU A C 1
ATOM 733 O O . LEU A 1 92 ? 0.014 -2.958 11.786 1.00 94.06 92 LEU A O 1
ATOM 737 N N . HIS A 1 93 ? 1.393 -1.257 11.325 1.00 94.06 93 HIS A N 1
ATOM 738 C CA . HIS A 1 93 ? 2.328 -2.010 10.488 1.00 94.06 93 HIS A CA 1
ATOM 739 C C . HIS A 1 93 ? 3.676 -2.268 11.174 1.00 94.06 93 HIS A C 1
ATOM 741 O O . HIS A 1 93 ? 4.627 -2.728 10.533 1.00 94.06 93 HIS A O 1
ATOM 747 N N . ASP A 1 94 ? 3.779 -1.983 12.473 1.00 92.81 94 ASP A N 1
ATOM 748 C CA . ASP A 1 94 ? 4.982 -2.271 13.238 1.00 92.81 94 ASP A CA 1
ATOM 749 C C . ASP A 1 94 ? 5.083 -3.775 13.535 1.00 92.81 94 ASP A C 1
ATOM 751 O O . ASP A 1 94 ? 4.251 -4.363 14.233 1.00 92.81 94 ASP A O 1
ATOM 755 N N . GLY A 1 95 ? 6.136 -4.404 13.011 1.00 92.12 95 GLY A N 1
ATOM 756 C CA . GLY A 1 95 ? 6.409 -5.822 13.235 1.00 92.12 95 GLY A CA 1
ATOM 757 C C . GLY A 1 95 ? 6.703 -6.154 14.699 1.00 92.12 95 GLY A C 1
ATOM 758 O O . GLY A 1 95 ? 6.387 -7.256 15.145 1.00 92.12 95 GLY A O 1
ATOM 759 N N . ASN A 1 96 ? 7.235 -5.202 15.470 1.00 92.88 96 ASN A N 1
ATOM 760 C CA . ASN A 1 96 ? 7.534 -5.397 16.889 1.00 92.88 96 ASN A CA 1
ATOM 761 C C . ASN A 1 96 ? 6.256 -5.433 17.736 1.00 92.88 96 ASN A C 1
ATOM 763 O O . ASN A 1 96 ? 6.194 -6.127 18.750 1.00 92.88 96 ASN A O 1
ATOM 767 N N . LEU A 1 97 ? 5.203 -4.742 17.289 1.00 93.75 97 LEU A N 1
ATOM 768 C CA . LEU A 1 97 ? 3.899 -4.729 17.952 1.00 93.75 97 LEU A CA 1
ATOM 769 C C . LEU A 1 97 ? 3.014 -5.913 17.545 1.00 93.75 97 LEU A C 1
ATOM 771 O O . LEU A 1 97 ? 1.910 -6.053 18.065 1.00 93.75 97 LEU A O 1
ATOM 775 N N . ARG A 1 98 ? 3.482 -6.812 16.670 1.00 93.75 98 ARG A N 1
ATOM 776 C CA . ARG A 1 98 ? 2.682 -7.929 16.145 1.00 93.75 98 ARG A CA 1
ATOM 777 C C . ARG A 1 98 ? 2.058 -8.795 17.240 1.00 93.75 98 ARG A C 1
ATOM 779 O O . ARG A 1 98 ? 0.897 -9.169 17.118 1.00 93.75 98 ARG A O 1
ATOM 786 N N . ARG A 1 99 ? 2.796 -9.101 18.313 1.00 94.38 99 ARG A N 1
ATOM 787 C CA . ARG A 1 99 ? 2.276 -9.899 19.440 1.00 94.38 99 ARG A CA 1
ATOM 788 C C . ARG A 1 99 ? 1.157 -9.171 20.187 1.00 94.38 99 ARG A C 1
ATOM 790 O O . ARG A 1 99 ? 0.181 -9.805 20.570 1.00 94.38 99 ARG A O 1
ATOM 797 N N . LEU A 1 100 ? 1.299 -7.861 20.381 1.00 94.44 100 LEU A N 1
ATOM 798 C CA . LEU A 1 100 ? 0.279 -7.027 21.013 1.00 94.44 100 LEU A CA 1
ATOM 799 C C . LEU A 1 100 ? -0.968 -6.950 20.118 1.00 94.44 100 LEU A C 1
ATOM 801 O O . LEU A 1 100 ? -2.069 -7.250 20.560 1.00 94.44 100 LEU A O 1
ATOM 805 N N . LEU A 1 101 ? -0.775 -6.651 18.831 1.00 94.25 101 LEU A N 1
ATOM 806 C CA . LEU A 1 101 ? -1.831 -6.544 17.817 1.00 94.25 101 LEU A CA 1
ATOM 807 C C . LEU A 1 101 ? -2.549 -7.877 17.530 1.00 94.25 101 LEU A C 1
ATOM 809 O O . LEU A 1 101 ? -3.648 -7.881 16.978 1.00 94.25 101 LEU A O 1
ATOM 813 N N . ALA A 1 102 ? -1.951 -9.011 17.898 1.00 93.00 102 ALA A N 1
ATOM 814 C CA . ALA A 1 102 ? -2.564 -10.333 17.792 1.00 93.00 102 ALA A CA 1
ATOM 815 C C . ALA A 1 102 ? -3.516 -10.665 18.956 1.00 93.00 102 ALA A C 1
ATOM 817 O O . ALA A 1 102 ? -4.259 -11.638 18.859 1.00 93.00 102 ALA A O 1
ATOM 818 N N . GLN A 1 103 ? -3.513 -9.893 20.049 1.00 95.69 103 GLN A N 1
ATOM 819 C CA . GLN A 1 103 ? -4.397 -10.151 21.185 1.00 95.69 103 GLN A CA 1
ATOM 820 C C . GLN A 1 103 ? -5.861 -9.913 20.798 1.00 95.69 103 GLN A C 1
ATOM 822 O O . GLN A 1 103 ? -6.211 -8.837 20.312 1.00 95.69 103 GLN A O 1
ATOM 827 N N . GLU A 1 104 ? -6.738 -10.884 21.069 1.00 94.81 104 GLU A N 1
ATOM 828 C CA . GLU A 1 104 ? -8.148 -10.816 20.660 1.00 94.81 104 GLU A CA 1
ATOM 829 C C . GLU A 1 104 ? -8.877 -9.582 21.196 1.00 94.81 104 GLU A C 1
ATOM 831 O O . GLU A 1 104 ? -9.630 -8.951 20.459 1.00 94.81 104 GLU A O 1
ATOM 836 N N . GLY A 1 105 ? -8.643 -9.211 22.460 1.00 95.94 105 GLY A N 1
ATOM 837 C CA . GLY A 1 105 ? -9.272 -8.032 23.062 1.00 95.94 105 GLY A CA 1
ATOM 838 C C . GLY A 1 105 ? -8.919 -6.747 22.313 1.00 95.94 105 GLY A C 1
ATOM 839 O O . GLY A 1 105 ? -9.799 -5.945 21.999 1.00 95.94 105 GLY A O 1
ATOM 840 N N . LEU A 1 106 ? -7.645 -6.591 21.940 1.00 95.31 106 LEU A N 1
ATOM 841 C CA . LEU A 1 106 ? -7.195 -5.451 21.150 1.00 95.31 106 LEU A CA 1
A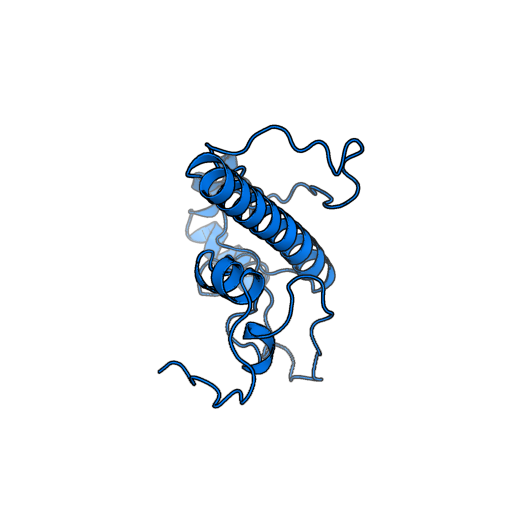TOM 842 C C . LEU A 1 106 ? -7.745 -5.511 19.720 1.00 95.31 106 LEU A C 1
ATOM 844 O O . LEU A 1 106 ? -8.201 -4.494 19.209 1.00 95.31 106 LEU A O 1
ATOM 848 N N . GLN A 1 107 ? -7.771 -6.684 19.082 1.00 95.25 107 GLN A N 1
ATOM 849 C CA . GLN A 1 107 ? -8.347 -6.822 17.742 1.00 95.25 107 GLN A CA 1
ATOM 850 C C . GLN A 1 107 ? -9.832 -6.468 17.701 1.00 95.25 107 GLN A C 1
ATOM 852 O O . GLN A 1 107 ? -10.250 -5.743 16.800 1.00 95.25 107 GLN A O 1
ATOM 857 N N . ARG A 1 108 ? -10.623 -6.934 18.677 1.00 96.00 108 ARG A N 1
ATOM 858 C CA . ARG A 1 108 ? -12.044 -6.571 18.804 1.00 96.00 108 ARG A CA 1
ATOM 859 C C . ARG A 1 108 ? -12.189 -5.057 18.920 1.00 96.00 108 ARG A C 1
ATOM 861 O O . ARG A 1 108 ? -12.928 -4.457 18.145 1.00 96.00 108 ARG A O 1
ATOM 868 N N . ARG A 1 109 ? -11.380 -4.425 19.776 1.00 96.19 109 ARG A N 1
ATOM 869 C CA . ARG A 1 109 ? -11.395 -2.970 19.946 1.00 96.19 109 ARG A CA 1
ATOM 870 C C . ARG A 1 109 ? -11.006 -2.209 18.676 1.00 96.19 109 ARG A C 1
ATOM 872 O O . ARG A 1 109 ? -11.631 -1.210 18.340 1.00 96.19 109 ARG A O 1
ATOM 879 N N . LEU A 1 110 ? -9.985 -2.665 17.954 1.00 95.62 110 LEU A N 1
ATOM 880 C CA . LEU A 1 110 ? -9.537 -2.027 16.712 1.00 95.62 110 LEU A CA 1
ATOM 881 C C . LEU A 1 110 ? -10.564 -2.169 15.577 1.00 95.62 110 LEU A C 1
ATOM 883 O O . LEU A 1 110 ? -10.687 -1.254 14.761 1.00 95.62 110 LEU A O 1
ATOM 887 N N . LYS A 1 111 ? -11.320 -3.275 15.546 1.00 95.06 111 LYS A N 1
ATOM 888 C CA . LYS A 1 111 ? -12.452 -3.472 14.629 1.00 95.06 111 LYS A CA 1
ATOM 889 C C . LYS A 1 111 ? -13.628 -2.559 14.973 1.00 95.06 111 LYS A C 1
ATOM 891 O O . LYS A 1 111 ? -14.139 -1.893 14.082 1.00 95.06 111 LYS A O 1
ATOM 896 N N . GLU A 1 112 ? -13.999 -2.455 16.253 1.00 95.06 112 GLU A N 1
ATOM 897 C CA . GLU A 1 112 ? -15.035 -1.518 16.727 1.00 95.06 112 GLU A CA 1
ATOM 898 C C . GLU A 1 112 ? -14.718 -0.065 16.348 1.00 95.06 112 GLU A C 1
ATOM 900 O O . GLU A 1 112 ? -15.606 0.693 15.967 1.00 95.06 112 GLU A O 1
ATOM 905 N N . LEU A 1 113 ? -13.439 0.318 16.420 1.00 94.44 113 LEU A N 1
ATOM 906 C CA . LEU A 1 113 ? -12.962 1.648 16.034 1.00 94.44 113 LEU A CA 1
ATOM 907 C C . LEU A 1 113 ? -12.837 1.841 14.512 1.00 94.44 113 LEU A C 1
ATOM 909 O O . LEU A 1 113 ? -12.523 2.944 14.068 1.00 94.44 113 LEU A O 1
ATOM 913 N N . GLY A 1 114 ? -13.039 0.795 13.705 1.00 92.50 114 GLY A N 1
ATOM 914 C CA . GLY A 1 114 ? -12.910 0.854 12.246 1.00 92.50 114 GLY A CA 1
ATOM 915 C C . GLY A 1 114 ? -11.475 1.051 11.742 1.00 92.50 114 GLY A C 1
ATOM 916 O O . GLY A 1 114 ? -11.276 1.466 10.602 1.00 92.50 114 GLY A O 1
ATOM 917 N N . LEU A 1 115 ? -10.466 0.771 12.574 1.00 93.56 115 LEU A N 1
ATOM 918 C CA . LEU A 1 115 ? -9.046 0.884 12.210 1.00 93.56 115 LEU A CA 1
ATOM 919 C C . LEU A 1 115 ? -8.544 -0.345 11.447 1.00 93.56 115 LEU A C 1
ATOM 921 O O . LEU A 1 115 ? -7.562 -0.274 10.706 1.00 93.56 115 LEU A O 1
ATOM 925 N N . ILE A 1 116 ? -9.210 -1.481 11.641 1.00 94.75 116 ILE A N 1
ATOM 926 C CA . ILE A 1 116 ? -8.879 -2.756 11.016 1.00 94.75 116 ILE A CA 1
ATOM 927 C C . ILE A 1 116 ? -10.146 -3.343 10.390 1.00 94.75 116 ILE A C 1
ATOM 929 O O . ILE A 1 116 ? -11.233 -3.242 10.950 1.00 94.75 116 ILE A O 1
ATOM 933 N N . THR A 1 117 ? -9.997 -3.967 9.225 1.00 92.38 117 THR A N 1
ATOM 934 C CA . THR A 1 117 ? -11.066 -4.724 8.556 1.00 92.38 117 THR A CA 1
ATOM 935 C C . THR A 1 117 ? -11.356 -6.048 9.267 1.00 92.38 117 THR A C 1
ATOM 937 O O . THR A 1 117 ? -10.533 -6.565 10.022 1.00 92.38 117 THR A O 1
ATOM 940 N N . ASP A 1 118 ? -12.474 -6.702 8.959 1.00 90.25 118 ASP A N 1
ATOM 941 C CA . ASP A 1 118 ? -12.766 -8.028 9.529 1.00 90.25 118 ASP A CA 1
ATOM 942 C C . ASP A 1 118 ? -11.677 -9.068 9.228 1.00 90.25 118 ASP A C 1
ATOM 944 O O . ASP A 1 118 ? -11.393 -9.934 10.060 1.00 90.25 118 ASP A O 1
ATOM 948 N N . ASN A 1 119 ? -10.992 -8.889 8.094 1.00 89.31 119 ASN A N 1
ATOM 949 C CA . ASN A 1 119 ? -9.872 -9.697 7.615 1.00 89.31 119 ASN A CA 1
ATOM 950 C C . ASN A 1 119 ? -8.526 -9.408 8.313 1.00 89.31 119 ASN A C 1
ATOM 952 O O . ASN A 1 119 ? -7.516 -10.016 7.952 1.00 89.31 119 ASN A O 1
ATOM 956 N N . GLY A 1 120 ? -8.472 -8.473 9.268 1.00 91.12 120 GLY A N 1
ATOM 957 C CA . GLY A 1 120 ? -7.235 -8.127 9.977 1.00 91.12 120 GLY A CA 1
ATOM 958 C C . GLY A 1 120 ? -6.300 -7.190 9.200 1.00 91.12 120 GLY A C 1
ATOM 959 O O . GLY A 1 120 ? -5.106 -7.124 9.492 1.00 91.12 120 GLY A O 1
ATOM 960 N N . GLU A 1 121 ? -6.811 -6.486 8.189 1.00 92.56 121 GLU A N 1
ATOM 961 C CA . GLU A 1 121 ? -6.033 -5.508 7.414 1.00 92.56 121 GLU A CA 1
ATOM 962 C C . GLU A 1 121 ? -6.204 -4.096 7.948 1.00 92.56 121 GLU A C 1
ATOM 964 O O . GLU A 1 121 ? -7.323 -3.704 8.274 1.00 92.56 121 GLU A O 1
ATOM 969 N N . ALA A 1 122 ? -5.117 -3.328 7.975 1.00 93.69 122 ALA A N 1
ATOM 970 C CA . ALA A 1 122 ? -5.139 -1.943 8.422 1.00 93.69 122 ALA A CA 1
ATOM 971 C C . ALA A 1 122 ? -5.898 -1.074 7.411 1.00 93.69 122 ALA A C 1
ATOM 973 O O . ALA A 1 122 ? -5.532 -1.018 6.229 1.00 93.69 122 ALA A O 1
ATOM 974 N N . VAL A 1 123 ? -6.947 -0.401 7.883 1.00 93.69 123 VAL A N 1
ATOM 975 C CA . VAL A 1 123 ? -7.727 0.558 7.097 1.00 93.69 123 VAL A CA 1
ATOM 976 C C . VAL A 1 123 ? -6.889 1.814 6.880 1.00 93.69 123 VAL A C 1
ATOM 978 O O . VAL A 1 123 ? -6.139 2.240 7.758 1.00 93.69 123 VAL A O 1
ATOM 981 N N . CYS A 1 124 ? -6.986 2.423 5.700 1.00 91.75 124 CYS A N 1
ATOM 982 C CA . CYS A 1 124 ? -6.232 3.631 5.391 1.00 91.75 124 CYS A CA 1
ATOM 983 C C . CYS A 1 124 ? -7.047 4.680 4.637 1.00 91.75 124 CYS A C 1
ATOM 985 O O . CYS A 1 124 ? -8.101 4.419 4.060 1.00 91.75 124 CYS A O 1
ATOM 987 N N . SER A 1 125 ? -6.506 5.893 4.595 1.00 91.19 125 SER A N 1
ATOM 988 C CA . SER A 1 125 ? -6.998 6.943 3.708 1.00 91.19 125 SER A CA 1
ATOM 989 C C . SER A 1 125 ? -6.583 6.690 2.255 1.00 91.19 125 SER A C 1
ATOM 991 O O . SER A 1 125 ? -5.613 5.985 1.963 1.00 91.19 125 SER A O 1
ATOM 993 N N . LEU A 1 126 ? -7.271 7.350 1.322 1.00 89.50 126 LEU A N 1
ATOM 994 C CA . LEU A 1 126 ? -6.886 7.368 -0.090 1.00 89.50 126 LEU A CA 1
ATOM 995 C C . LEU A 1 126 ? -5.459 7.898 -0.299 1.00 89.50 126 LEU A C 1
ATOM 997 O O . LEU A 1 126 ? -4.722 7.383 -1.136 1.00 89.50 126 LEU A O 1
ATOM 1001 N N . LYS A 1 127 ? -5.070 8.939 0.448 1.00 89.88 127 LYS A N 1
ATOM 1002 C CA . LYS A 1 127 ? -3.736 9.545 0.346 1.00 89.88 127 LYS A CA 1
ATOM 1003 C C . LYS A 1 127 ? -2.656 8.517 0.684 1.00 89.88 127 LYS A C 1
ATOM 1005 O O . LYS A 1 127 ? -1.748 8.301 -0.113 1.00 89.88 127 LYS A O 1
ATOM 1010 N N . GLN A 1 128 ? -2.831 7.830 1.809 1.00 91.50 128 GLN A N 1
ATOM 1011 C CA . GLN A 1 128 ? -1.951 6.751 2.249 1.00 91.50 128 GLN A CA 1
ATOM 1012 C C . GLN A 1 128 ? -1.906 5.590 1.250 1.00 91.50 128 GLN A C 1
ATOM 1014 O O . GLN A 1 128 ? -0.838 5.027 1.013 1.00 91.50 128 GLN A O 1
ATOM 1019 N N . LEU A 1 129 ? -3.041 5.233 0.639 1.00 90.81 129 LEU A N 1
ATOM 1020 C CA . LEU A 1 129 ? -3.067 4.213 -0.409 1.00 90.81 129 LEU A CA 1
ATOM 1021 C C . LEU A 1 129 ? -2.282 4.663 -1.647 1.00 90.81 129 LEU A C 1
ATOM 1023 O O . LEU A 1 129 ? -1.521 3.879 -2.199 1.00 90.81 129 LEU A O 1
ATOM 1027 N N . ASN A 1 130 ? -2.412 5.918 -2.075 1.00 90.38 130 ASN A N 1
ATOM 1028 C CA . ASN A 1 130 ? -1.664 6.445 -3.219 1.00 90.38 130 ASN A CA 1
ATOM 1029 C C . ASN A 1 130 ? -0.150 6.495 -2.955 1.00 90.38 130 ASN A C 1
ATOM 1031 O O . ASN A 1 130 ? 0.638 6.197 -3.851 1.00 90.38 130 ASN A O 1
ATOM 1035 N N . GLU A 1 131 ? 0.266 6.845 -1.737 1.00 90.38 131 GLU A N 1
ATOM 1036 C CA . GLU A 1 131 ? 1.670 6.755 -1.304 1.00 90.38 131 GLU A CA 1
ATOM 1037 C C . GLU A 1 131 ? 2.169 5.306 -1.352 1.00 90.38 131 GLU A C 1
ATOM 1039 O O . GLU A 1 131 ? 3.233 5.026 -1.908 1.00 90.38 131 GLU A O 1
ATOM 1044 N N . TYR A 1 132 ? 1.361 4.364 -0.862 1.00 91.62 132 TYR A N 1
ATOM 1045 C CA . TYR A 1 132 ? 1.680 2.942 -0.930 1.00 91.62 132 TYR A CA 1
ATOM 1046 C C . TYR A 1 132 ? 1.763 2.423 -2.375 1.00 91.62 132 TYR A C 1
ATOM 1048 O O . TYR A 1 132 ? 2.695 1.700 -2.718 1.00 91.62 132 TYR A O 1
ATOM 1056 N N . ARG A 1 133 ? 0.862 2.850 -3.266 1.00 92.12 133 ARG A N 1
ATOM 1057 C CA . ARG A 1 133 ? 0.908 2.505 -4.698 1.00 92.12 133 ARG A CA 1
ATOM 1058 C C . ARG A 1 133 ? 2.158 3.061 -5.387 1.00 92.12 133 ARG A C 1
ATOM 1060 O O . ARG A 1 133 ? 2.743 2.358 -6.208 1.00 92.12 133 ARG A O 1
ATOM 1067 N N . ARG A 1 134 ? 2.629 4.258 -5.010 1.00 90.62 134 ARG A N 1
ATOM 1068 C CA . ARG A 1 134 ? 3.925 4.803 -5.469 1.00 90.62 134 ARG A CA 1
ATOM 1069 C C . ARG A 1 134 ? 5.100 3.923 -5.050 1.00 90.62 134 ARG A C 1
ATOM 1071 O O . ARG A 1 134 ? 5.966 3.620 -5.864 1.00 90.62 134 ARG A O 1
ATOM 1078 N N . TYR A 1 135 ? 5.094 3.445 -3.812 1.00 90.75 135 TYR A N 1
ATOM 1079 C CA . TYR A 1 135 ? 6.089 2.484 -3.343 1.00 90.75 135 TYR A CA 1
ATOM 1080 C C . TYR A 1 135 ? 6.051 1.158 -4.116 1.00 90.75 135 TYR A C 1
ATOM 1082 O O . TYR A 1 135 ? 7.094 0.677 -4.560 1.00 90.75 135 TYR A O 1
ATOM 1090 N N . LEU A 1 136 ? 4.859 0.598 -4.340 1.00 91.88 136 LEU A N 1
ATOM 1091 C CA . LEU A 1 136 ? 4.691 -0.610 -5.148 1.00 91.88 136 LEU A CA 1
ATOM 1092 C C . LEU A 1 136 ? 5.169 -0.407 -6.592 1.00 91.88 136 LEU A C 1
ATOM 1094 O O . LEU A 1 136 ? 5.792 -1.303 -7.159 1.00 91.88 136 LEU A O 1
ATOM 1098 N N . LYS A 1 137 ? 4.930 0.776 -7.177 1.00 90.81 137 LYS A N 1
ATOM 1099 C CA . LYS A 1 137 ? 5.457 1.143 -8.499 1.00 90.81 137 LYS A CA 1
ATOM 1100 C C . LYS A 1 137 ? 6.975 1.054 -8.512 1.00 90.81 137 LYS A C 1
ATOM 1102 O O . LYS A 1 137 ? 7.521 0.429 -9.414 1.00 90.81 137 LYS A O 1
ATOM 1107 N N . ARG A 1 138 ? 7.644 1.639 -7.517 1.00 88.81 138 ARG A N 1
ATOM 1108 C CA . ARG A 1 138 ? 9.105 1.593 -7.430 1.00 88.81 138 ARG A CA 1
ATOM 1109 C C . ARG A 1 138 ? 9.617 0.155 -7.365 1.00 88.81 138 ARG A C 1
ATOM 1111 O O . ARG A 1 138 ? 10.451 -0.217 -8.177 1.00 88.81 138 ARG A O 1
ATOM 1118 N N . LEU A 1 139 ? 9.042 -0.683 -6.496 1.00 89.31 139 LEU A N 1
ATOM 1119 C CA . LEU A 1 139 ? 9.406 -2.106 -6.428 1.00 89.31 139 LEU A CA 1
ATOM 1120 C C . LEU A 1 139 ? 9.225 -2.838 -7.765 1.00 89.31 139 LEU A C 1
ATOM 1122 O O . LEU A 1 139 ? 10.050 -3.672 -8.143 1.00 89.31 139 LEU A O 1
ATOM 1126 N N . HIS A 1 140 ? 8.138 -2.539 -8.475 1.00 90.38 140 HIS A N 1
ATOM 1127 C CA . HIS A 1 140 ? 7.861 -3.127 -9.778 1.00 90.38 140 HIS A CA 1
ATOM 1128 C C . HIS A 1 140 ? 8.882 -2.677 -10.832 1.00 90.38 140 HIS A C 1
ATOM 1130 O O . HIS A 1 140 ? 9.413 -3.512 -11.559 1.00 90.38 140 HIS A O 1
ATOM 1136 N N . LEU A 1 141 ? 9.211 -1.382 -10.877 1.00 89.50 141 LEU A N 1
ATOM 1137 C CA . LEU A 1 141 ? 10.232 -0.833 -11.776 1.00 89.50 141 LEU A CA 1
ATOM 1138 C C . LEU A 1 141 ? 11.618 -1.411 -11.493 1.00 89.50 141 LEU A C 1
ATOM 1140 O O . LEU A 1 141 ? 12.330 -1.773 -12.426 1.00 89.50 141 LEU A O 1
ATOM 1144 N N . ASP A 1 142 ? 11.981 -1.556 -10.222 1.00 88.38 142 ASP A N 1
ATOM 1145 C CA . ASP A 1 142 ? 13.247 -2.172 -9.837 1.00 88.38 142 ASP A CA 1
ATOM 1146 C C . ASP A 1 142 ? 13.320 -3.629 -10.324 1.00 88.38 142 ASP A C 1
ATOM 1148 O O . ASP A 1 142 ? 14.330 -4.045 -10.888 1.00 88.38 142 ASP A O 1
ATOM 1152 N N . SER A 1 143 ? 12.223 -4.383 -10.189 1.00 89.62 143 SER A N 1
ATOM 1153 C CA . SER A 1 143 ? 12.129 -5.769 -10.673 1.00 89.62 143 SER A CA 1
ATOM 1154 C C . SER A 1 143 ? 12.228 -5.852 -12.204 1.00 89.62 143 SER A C 1
ATOM 1156 O O . SER A 1 143 ? 12.927 -6.710 -12.742 1.00 89.62 143 SER A O 1
ATOM 1158 N N . LEU A 1 144 ? 11.584 -4.925 -12.924 1.00 90.50 144 LEU A N 1
ATOM 1159 C CA . LEU A 1 144 ? 11.684 -4.819 -14.384 1.00 90.50 144 LEU A CA 1
ATOM 1160 C C . LEU A 1 144 ? 13.108 -4.484 -14.839 1.00 90.50 144 LEU A C 1
ATOM 1162 O O . LEU A 1 144 ? 13.587 -5.038 -15.827 1.00 90.50 144 LEU A O 1
ATOM 1166 N N . ASN A 1 145 ? 13.797 -3.591 -14.125 1.00 89.00 145 ASN A N 1
ATOM 1167 C CA . ASN A 1 145 ? 15.177 -3.224 -14.428 1.00 89.00 145 ASN A CA 1
ATOM 1168 C C . ASN A 1 145 ? 16.136 -4.401 -14.225 1.00 89.00 145 ASN A C 1
ATOM 1170 O O . ASN A 1 145 ? 17.008 -4.614 -15.068 1.00 89.00 145 ASN A O 1
ATOM 1174 N N . GLN A 1 146 ? 15.948 -5.186 -13.163 1.00 88.19 146 GLN A N 1
ATOM 1175 C CA . GLN A 1 146 ? 16.724 -6.405 -12.922 1.00 88.19 146 GLN A CA 1
ATOM 1176 C C . GLN A 1 146 ? 16.523 -7.431 -14.037 1.00 88.19 146 GLN A C 1
ATOM 1178 O O . GLN A 1 146 ? 17.495 -7.915 -14.611 1.00 88.19 146 GLN A O 1
ATOM 1183 N N . GLU A 1 147 ? 15.271 -7.702 -14.408 1.00 90.75 147 GLU A N 1
ATOM 1184 C CA . GLU A 1 147 ? 14.957 -8.623 -15.501 1.00 90.75 147 GLU A CA 1
ATOM 1185 C C . GLU A 1 147 ? 15.529 -8.121 -16.838 1.00 90.75 147 GLU A C 1
ATOM 1187 O O . GLU A 1 147 ? 16.102 -8.889 -17.612 1.00 90.75 147 GLU A O 1
ATOM 1192 N N . ARG A 1 148 ? 15.467 -6.808 -17.098 1.00 90.38 148 ARG A N 1
ATOM 1193 C CA . ARG A 1 148 ? 16.089 -6.197 -18.280 1.00 90.38 148 ARG A CA 1
ATOM 1194 C C . ARG A 1 148 ? 17.602 -6.414 -18.297 1.00 90.38 148 ARG A C 1
ATOM 1196 O O . ARG A 1 148 ? 18.138 -6.777 -19.340 1.00 90.38 148 ARG A O 1
ATOM 1203 N N . GLN A 1 149 ? 18.288 -6.178 -17.179 1.00 89.00 149 GLN A 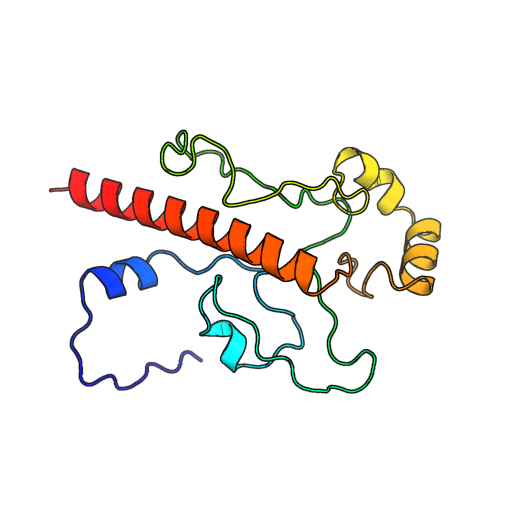N 1
ATOM 1204 C CA . GLN A 1 149 ? 19.738 -6.373 -17.058 1.00 89.00 149 GLN A CA 1
ATOM 1205 C C . GLN A 1 149 ? 20.125 -7.842 -17.246 1.00 89.00 149 GLN A C 1
ATOM 1207 O O . GLN A 1 149 ? 21.051 -8.142 -17.995 1.00 89.00 149 GLN A O 1
ATOM 1212 N N . HIS A 1 150 ? 19.372 -8.756 -16.636 1.00 89.19 150 HIS A N 1
ATOM 1213 C CA . HIS A 1 150 ? 19.581 -10.191 -16.771 1.00 89.19 150 HIS A CA 1
ATOM 1214 C C . HIS A 1 150 ? 19.397 -10.675 -18.218 1.00 89.19 150 HIS A C 1
ATOM 1216 O O . HIS A 1 150 ? 20.192 -11.478 -18.700 1.00 89.19 150 HIS A O 1
ATOM 1222 N N . ARG A 1 151 ? 18.413 -10.139 -18.955 1.00 90.25 151 ARG A N 1
ATOM 1223 C CA . ARG A 1 151 ? 18.259 -10.412 -20.394 1.00 90.25 151 ARG A CA 1
ATOM 1224 C C . ARG A 1 151 ? 19.416 -9.872 -21.223 1.00 90.25 151 ARG A C 1
ATOM 1226 O O . ARG A 1 151 ? 19.836 -10.560 -22.138 1.00 90.25 151 ARG A O 1
ATOM 1233 N N . VAL A 1 152 ? 19.914 -8.668 -20.930 1.00 89.75 152 VAL A N 1
ATOM 1234 C CA . VAL A 1 152 ? 21.057 -8.079 -21.655 1.00 89.75 152 VAL A CA 1
ATOM 1235 C C . VAL A 1 152 ? 22.334 -8.880 -21.413 1.00 89.75 152 VAL A C 1
ATOM 1237 O O . VAL A 1 152 ? 23.039 -9.152 -22.367 1.00 89.75 152 VAL A O 1
ATOM 1240 N N . SER A 1 153 ? 22.593 -9.313 -20.178 1.00 85.94 153 SER A N 1
ATOM 1241 C CA . SER A 1 153 ? 23.791 -10.088 -19.823 1.00 85.94 153 SER A CA 1
ATOM 1242 C C . SER A 1 153 ? 23.837 -11.504 -20.417 1.00 85.94 153 SER A C 1
ATOM 1244 O O . SER A 1 153 ? 24.862 -12.169 -20.293 1.00 85.94 153 SER A O 1
ATOM 1246 N N . ARG A 1 154 ? 22.727 -12.005 -20.973 1.00 77.44 154 ARG A N 1
ATOM 1247 C CA . ARG A 1 154 ? 22.645 -13.329 -21.614 1.00 77.44 154 ARG A CA 1
ATOM 1248 C C . ARG A 1 154 ? 23.020 -13.308 -23.099 1.00 77.44 154 ARG A C 1
ATOM 1250 O O . ARG A 1 154 ? 23.159 -14.386 -23.672 1.00 77.44 154 ARG A O 1
ATOM 1257 N N . TYR A 1 155 ? 23.123 -12.122 -23.699 1.00 62.66 155 TYR A N 1
ATOM 1258 C CA . TYR A 1 155 ? 23.611 -11.911 -25.063 1.00 62.66 155 TYR A CA 1
ATOM 1259 C C . TYR A 1 155 ? 25.072 -11.475 -25.023 1.00 62.66 155 TYR A C 1
ATOM 1261 O O . TYR A 1 155 ? 25.802 -11.873 -25.953 1.00 62.66 155 TYR A O 1
#

Foldseek 3Di:
DDPPPPDPDDQDPVNVLPVVQDQDPQLAFPLGDPVSRVDALLDDRPDDPDPPPSTWHFQFAFLAASQDDDPPFDDDPPCPPPPQADDDDDNRRNNVCNVVLPDPVNVVVCVVVVQADPVRTGTDDPVVSSRSSSSSNVVSVRVSVVVVVVVVVVD

Organism: NCBI:txid61472

Radius of gyration: 18.37 Å; chains: 1; bounding box: 46×29×57 Å

InterPro domains:
  IPR038891 Fibrous sheath-interacting protein 2 [PTHR47315] (37-142)

Sequence (155 aa):
MSFELLSTRRPTRVDELYKAVPKPAGGVPKHGLPIWNDLLLDAKLPIIKAPKGALVFSRGKVGEKLWRRPAAQNFNLYDPNGYEVTYHYDALHDGNLRRLLAQEGLQRRLKELGLITDNGEAVCSLKQLNEYRRYLKRLHLDSLNQERQHRVSRY

pLDDT: mean 85.55, std 10.52, range [30.45, 96.19]

Secondary structure (DSSP, 8-state):
-------SSPPPHHHHHHHHSPPPTTSS-TT--THHHHS-SSSPP----PPTTTS--EEEETTS-SSPPPTTPPPP-S-TT--S------GGG-STTHHHHT-HHHHHHHHHTTSB-TTSEEE--HHHHHHHHHHHHHHHHHHHHHHHHHHHTT-